Protein AF-A0A6N2MZB8-F1 (afdb_monomer_lite)

Organism: Salix viminalis (NCBI:txid40686)

Foldseek 3Di:
DVVVVVVVVVLVCLLPDPPPDDCPDPCNDNVNSVVRSVLSVCLVVQLVVQLVVLCVLCVPPPDDPVVSVCSNPVVNVVSVVVSVVVVCVVVPPDPPPDPPDPPPPDCPDPVNCPVVPPPDPDD

pLDDT: mean 70.21, std 12.83, range [46.47, 92.56]

Structure (mmCIF, N/CA/C/O backbone):
data_AF-A0A6N2MZB8-F1
#
_entry.id   AF-A0A6N2MZB8-F1
#
loop_
_atom_site.group_PDB
_atom_site.id
_atom_site.type_symbol
_atom_site.label_atom_id
_atom_site.label_alt_id
_atom_site.label_comp_id
_atom_site.label_asym_id
_atom_site.label_entity_id
_atom_site.label_seq_id
_atom_site.pdbx_PDB_ins_code
_atom_site.Cartn_x
_atom_site.Cartn_y
_atom_site.Cartn_z
_atom_site.occupancy
_atom_site.B_iso_or_equiv
_atom_site.auth_seq_id
_atom_site.auth_comp_id
_atom_site.auth_asym_id
_atom_site.auth_atom_id
_atom_site.pdbx_PDB_model_num
ATOM 1 N N . MET A 1 1 ? 0.604 16.381 -2.787 1.00 74.38 1 MET A N 1
ATOM 2 C CA . MET A 1 1 ? 0.627 16.166 -1.320 1.00 74.38 1 MET A CA 1
ATOM 3 C C . MET A 1 1 ? -0.553 15.318 -0.839 1.00 74.38 1 MET A C 1
ATOM 5 O O . MET A 1 1 ? -0.304 14.306 -0.198 1.00 74.38 1 MET A O 1
ATOM 9 N N . LEU A 1 2 ? -1.803 15.651 -1.202 1.00 92.56 2 LEU A N 1
ATOM 10 C CA . LEU A 1 2 ? -3.020 14.940 -0.756 1.00 92.56 2 LEU A CA 1
ATOM 11 C C . LEU A 1 2 ? -2.994 13.413 -0.937 1.00 92.56 2 LEU A C 1
ATOM 13 O O . LEU A 1 2 ? -3.385 12.691 -0.031 1.00 92.56 2 LEU A O 1
ATOM 17 N N . PHE A 1 3 ? -2.486 12.909 -2.065 1.00 88.69 3 PHE A N 1
ATOM 18 C CA . PHE A 1 3 ? -2.402 11.463 -2.309 1.00 88.69 3 PHE A CA 1
ATOM 19 C C . PHE A 1 3 ? -1.593 10.722 -1.233 1.00 88.69 3 PHE A C 1
ATOM 21 O O . PHE A 1 3 ? -2.039 9.717 -0.690 1.00 88.69 3 PHE A O 1
ATOM 28 N N . MET A 1 4 ? -0.421 11.254 -0.877 1.00 88.12 4 MET A N 1
ATOM 29 C CA . MET A 1 4 ? 0.432 10.65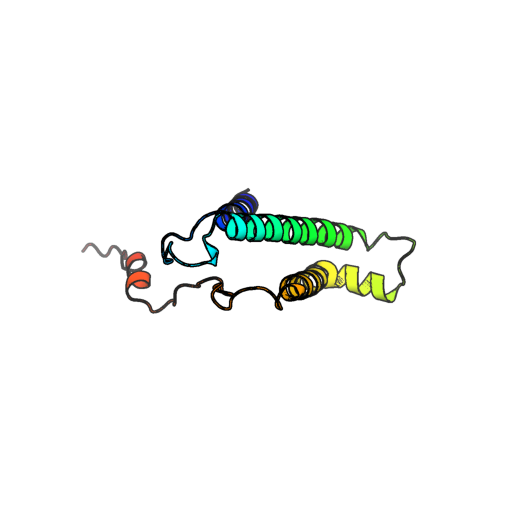7 0.151 1.00 88.12 4 MET A CA 1
ATOM 30 C C . MET A 1 4 ? -0.204 10.778 1.539 1.00 88.12 4 MET A C 1
ATOM 32 O O . MET A 1 4 ? -0.127 9.842 2.325 1.00 88.12 4 MET A O 1
ATOM 36 N N . GLN A 1 5 ? -0.901 11.883 1.817 1.00 90.06 5 GLN A N 1
ATOM 37 C CA . GLN A 1 5 ? -1.660 12.041 3.059 1.00 90.06 5 GLN A CA 1
ATOM 38 C C . GLN A 1 5 ? -2.787 11.008 3.180 1.00 90.06 5 GLN A C 1
ATOM 40 O O . GLN A 1 5 ? -2.945 10.422 4.245 1.00 90.06 5 GLN A O 1
ATOM 45 N N . GLN A 1 6 ? -3.532 10.735 2.105 1.00 89.31 6 GLN A N 1
ATOM 46 C CA . GLN A 1 6 ? -4.574 9.702 2.110 1.00 89.31 6 GLN A CA 1
ATOM 47 C C . GLN A 1 6 ? -3.988 8.291 2.228 1.00 89.31 6 GLN A C 1
ATOM 49 O O . GLN A 1 6 ? -4.556 7.460 2.929 1.00 89.31 6 GLN A O 1
ATOM 54 N N . ALA A 1 7 ? -2.825 8.030 1.623 1.00 86.56 7 ALA A N 1
ATOM 55 C CA . ALA A 1 7 ? -2.121 6.758 1.791 1.00 86.56 7 ALA A CA 1
ATOM 56 C C . ALA A 1 7 ? -1.670 6.535 3.247 1.00 86.56 7 ALA A C 1
ATOM 58 O O . ALA A 1 7 ? -1.853 5.449 3.790 1.00 86.56 7 ALA A O 1
ATOM 59 N N . ILE A 1 8 ? -1.138 7.575 3.901 1.00 86.94 8 ILE A N 1
ATOM 60 C CA . ILE A 1 8 ? -0.770 7.528 5.325 1.00 86.94 8 ILE A CA 1
ATOM 61 C C . ILE A 1 8 ? -2.019 7.358 6.192 1.00 86.94 8 ILE A C 1
ATOM 63 O O . ILE A 1 8 ? -2.017 6.547 7.112 1.00 86.94 8 ILE A O 1
ATOM 67 N N . LYS A 1 9 ? -3.099 8.084 5.888 1.00 86.88 9 LYS A N 1
ATOM 68 C CA . LYS A 1 9 ? -4.364 7.974 6.617 1.00 86.88 9 LYS A CA 1
ATOM 69 C C . LYS A 1 9 ? -4.942 6.559 6.531 1.00 86.88 9 LYS A C 1
ATOM 71 O O . LYS A 1 9 ? -5.273 5.999 7.566 1.00 86.88 9 LYS A O 1
ATOM 76 N N . GLY A 1 10 ? -4.959 5.956 5.341 1.00 85.81 10 GLY A N 1
ATOM 77 C CA . GLY A 1 10 ? -5.404 4.573 5.153 1.00 85.81 10 GLY A CA 1
ATOM 78 C C . GLY A 1 10 ? -4.562 3.561 5.934 1.00 85.81 10 GLY A C 1
ATOM 79 O O . GLY A 1 10 ? -5.104 2.631 6.515 1.00 85.81 10 GLY A O 1
ATOM 80 N N . LEU A 1 11 ? -3.247 3.777 6.021 1.00 86.00 11 LEU A N 1
ATOM 81 C CA . LEU A 1 11 ? -2.354 2.932 6.816 1.00 86.00 11 LEU A CA 1
ATOM 82 C C . LEU A 1 11 ? -2.597 3.066 8.327 1.00 86.00 11 LEU A C 1
ATOM 84 O O . LEU A 1 11 ? -2.546 2.075 9.046 1.00 86.00 11 LEU A O 1
ATOM 88 N N . VAL A 1 12 ? -2.862 4.282 8.813 1.00 84.88 12 VAL A N 1
ATOM 89 C CA . VAL A 1 12 ? -3.210 4.541 10.222 1.00 84.88 12 VAL A CA 1
ATOM 90 C C . VAL A 1 12 ? -4.583 3.967 10.567 1.00 84.88 12 VAL A C 1
ATOM 92 O O . VAL A 1 12 ? -4.772 3.464 11.674 1.00 84.88 12 VAL A O 1
ATOM 95 N N . ASP A 1 13 ? -5.533 4.023 9.637 1.00 83.38 13 ASP A N 1
ATOM 96 C CA . ASP A 1 13 ? -6.884 3.512 9.846 1.00 83.38 13 ASP A CA 1
ATOM 97 C C . ASP A 1 13 ? -6.910 1.980 10.024 1.00 83.38 13 ASP A C 1
ATOM 99 O O . ASP A 1 13 ? -7.770 1.493 10.750 1.00 83.38 13 ASP A O 1
ATOM 103 N N . GLU A 1 14 ? -5.916 1.235 9.523 1.00 81.12 14 GLU A N 1
ATOM 104 C CA . GLU A 1 14 ? -5.776 -0.216 9.763 1.00 81.12 14 GLU A CA 1
ATOM 105 C C . GLU A 1 14 ? -5.485 -0.570 11.238 1.00 81.12 14 GLU A C 1
ATOM 107 O O . GLU A 1 14 ? -5.804 -1.659 11.714 1.00 81.12 14 GLU A O 1
ATOM 112 N N . PHE A 1 15 ? -4.905 0.358 12.007 1.00 80.38 15 PHE A N 1
ATOM 113 C CA . PHE A 1 15 ? -4.697 0.185 13.452 1.00 80.38 15 PHE A CA 1
ATOM 114 C C . PHE A 1 15 ? -5.948 0.522 14.275 1.00 80.38 15 PHE A C 1
ATOM 116 O O . PHE A 1 15 ? -5.989 0.289 15.490 1.00 80.38 15 PHE A O 1
ATOM 123 N N . ARG A 1 16 ? -6.962 1.124 13.646 1.00 76.31 16 ARG A N 1
ATOM 124 C CA . ARG A 1 16 ? -8.155 1.648 14.309 1.00 76.31 16 ARG A CA 1
ATOM 125 C C . ARG A 1 16 ? -9.329 0.706 14.091 1.00 76.31 16 ARG A C 1
ATOM 127 O O . ARG A 1 16 ? -9.407 -0.023 13.114 1.00 76.31 16 ARG A O 1
ATOM 134 N N . ILE A 1 17 ? -10.265 0.728 15.036 1.00 67.56 17 ILE A N 1
ATOM 135 C CA . ILE A 1 17 ? -11.521 -0.005 14.884 1.00 67.56 17 ILE A CA 1
ATOM 136 C C . ILE A 1 17 ? -12.408 0.816 13.938 1.00 67.56 17 ILE A C 1
ATOM 138 O O . ILE A 1 17 ? -12.646 1.998 14.225 1.00 67.56 17 ILE A O 1
ATOM 142 N N . PRO A 1 18 ? -12.900 0.243 12.829 1.00 69.25 18 PRO A N 1
ATOM 143 C CA . PRO A 1 18 ? -13.848 0.923 11.967 1.00 69.25 18 PRO A CA 1
ATOM 144 C C . PRO A 1 18 ? -15.118 1.261 12.755 1.00 69.25 18 PRO A C 1
ATOM 146 O O . PRO A 1 18 ? -15.724 0.420 13.414 1.00 69.25 18 PRO A O 1
ATOM 149 N N . GLN A 1 19 ? -15.538 2.525 12.674 1.00 60.97 19 GLN A N 1
ATOM 150 C CA . GLN A 1 19 ? -16.624 3.103 13.482 1.00 60.97 19 GLN A CA 1
ATOM 151 C C . GLN A 1 19 ? -17.997 2.438 13.269 1.00 60.97 19 GLN A C 1
ATOM 153 O O . GLN A 1 19 ? -18.929 2.713 14.019 1.00 60.97 19 GLN A O 1
ATOM 158 N N . ARG A 1 20 ? -18.134 1.591 12.241 1.00 58.44 20 ARG A N 1
ATOM 159 C CA . ARG A 1 20 ? -19.375 0.898 11.864 1.00 58.44 20 ARG A CA 1
ATOM 160 C C . ARG A 1 20 ? -19.364 -0.604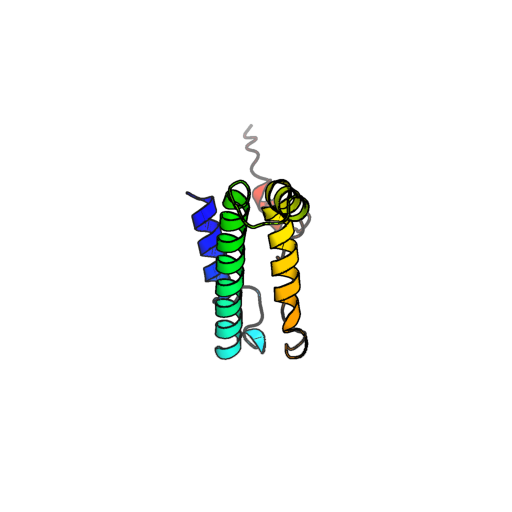 12.168 1.00 58.44 20 ARG A C 1
ATOM 162 O O . ARG A 1 20 ? -20.345 -1.268 11.848 1.00 58.44 20 ARG A O 1
ATOM 169 N N . GLU A 1 21 ? -18.302 -1.144 12.764 1.00 63.72 21 GLU A N 1
ATOM 170 C CA . GLU A 1 21 ? -18.187 -2.584 13.037 1.00 63.72 21 GLU A CA 1
ATOM 171 C C . GLU A 1 21 ? -18.338 -2.900 14.527 1.00 63.72 21 GLU A C 1
ATOM 173 O O . GLU A 1 21 ? -18.135 -2.053 15.397 1.00 63.72 21 GLU A O 1
ATOM 178 N N . ASN A 1 22 ? -18.772 -4.126 14.829 1.00 65.62 22 ASN A N 1
ATOM 179 C CA . ASN A 1 22 ? -19.099 -4.532 16.191 1.00 65.62 22 ASN A CA 1
ATOM 180 C C . ASN A 1 22 ? -17.807 -4.703 17.016 1.00 65.62 22 ASN A C 1
ATOM 182 O O . ASN A 1 22 ? -17.074 -5.664 16.779 1.00 65.62 22 ASN A O 1
ATOM 186 N N . PRO A 1 23 ? -17.541 -3.861 18.034 1.00 64.50 23 PRO A N 1
ATOM 187 C CA . PRO A 1 23 ? -16.282 -3.870 18.784 1.00 64.50 23 PRO A CA 1
ATOM 188 C C . PRO A 1 23 ? -16.035 -5.158 19.588 1.00 64.50 23 PRO A C 1
ATOM 190 O O . PRO A 1 23 ? -14.956 -5.329 20.149 1.00 64.50 23 PRO A O 1
ATOM 193 N N . LYS A 1 24 ? -17.017 -6.069 19.659 1.00 64.69 24 LYS A N 1
ATOM 194 C CA . LYS A 1 24 ? -16.902 -7.379 20.319 1.00 64.69 24 LYS A CA 1
ATOM 195 C C . LYS A 1 24 ? -16.324 -8.484 19.423 1.00 64.69 24 LYS A C 1
ATOM 197 O O . LYS A 1 24 ? -16.187 -9.613 19.888 1.00 64.69 24 LYS A O 1
ATOM 202 N N . LEU A 1 25 ? -16.026 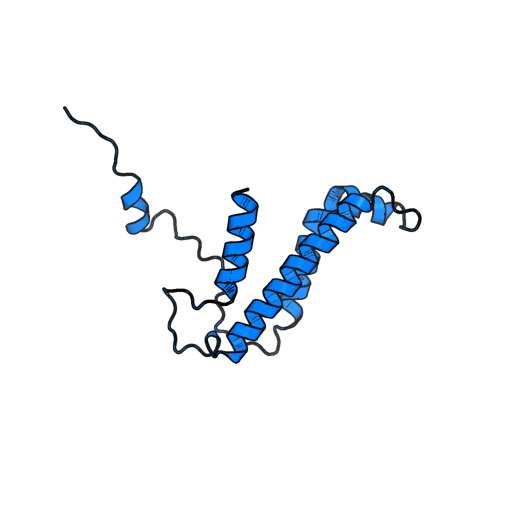-8.204 18.154 1.00 67.19 25 LEU A N 1
ATOM 203 C CA . LEU A 1 25 ? -15.443 -9.193 17.246 1.00 67.19 25 LEU A CA 1
ATOM 204 C C . LEU A 1 25 ? -13.978 -9.490 17.619 1.00 67.19 25 LEU A C 1
ATOM 206 O O . LEU A 1 25 ? -13.233 -8.616 18.060 1.00 67.19 25 LEU A O 1
ATOM 210 N N . ILE A 1 26 ? -13.568 -10.750 17.442 1.00 66.69 26 ILE A N 1
ATOM 211 C CA . ILE A 1 26 ? -12.237 -11.276 17.819 1.00 66.69 26 ILE A CA 1
ATOM 212 C C . ILE A 1 26 ? -11.102 -10.520 17.104 1.00 66.69 26 ILE A C 1
ATOM 214 O O . ILE A 1 26 ? -10.009 -10.361 17.644 1.00 66.69 26 ILE A O 1
ATOM 218 N N . GLU A 1 27 ? -11.383 -9.998 15.914 1.00 64.50 27 GLU A N 1
ATOM 219 C CA . GLU A 1 27 ? -10.475 -9.172 15.114 1.00 64.50 27 GLU A CA 1
ATOM 220 C C . GLU A 1 27 ? -10.131 -7.817 15.755 1.00 64.50 27 GLU A C 1
ATOM 222 O O . GLU A 1 27 ? -9.062 -7.270 15.493 1.00 64.50 27 GLU A O 1
ATOM 227 N N . PHE A 1 28 ? -10.972 -7.307 16.663 1.00 69.12 28 PHE A N 1
ATOM 228 C CA . PHE A 1 28 ? -10.718 -6.058 17.390 1.00 69.12 28 PHE A CA 1
ATOM 229 C C . PHE A 1 28 ? -10.042 -6.259 18.746 1.00 69.12 28 PHE A C 1
ATOM 231 O O . PHE A 1 28 ? -9.789 -5.288 19.472 1.00 69.12 28 PHE A O 1
ATOM 238 N N . ILE A 1 29 ? -9.664 -7.490 19.096 1.00 77.44 29 ILE A N 1
ATOM 239 C CA . ILE A 1 29 ? -8.776 -7.721 20.237 1.00 77.44 29 ILE A CA 1
ATOM 240 C C . ILE A 1 29 ? -7.451 -6.976 19.965 1.00 77.44 29 ILE A C 1
ATOM 242 O O . ILE A 1 29 ? -6.965 -6.982 18.831 1.00 77.44 29 ILE A O 1
ATOM 246 N N . PRO A 1 30 ? -6.855 -6.293 20.964 1.00 75.31 30 PRO A N 1
ATOM 247 C CA . PRO A 1 30 ? -5.645 -5.487 20.769 1.00 75.31 30 PRO A CA 1
ATOM 248 C C . PRO A 1 30 ? -4.496 -6.209 20.046 1.00 75.31 30 PRO A C 1
ATOM 250 O O . PRO A 1 30 ? -3.818 -5.598 19.225 1.00 75.31 30 PRO A O 1
ATOM 253 N N . SER A 1 31 ? -4.301 -7.506 20.308 1.00 76.62 31 SER A N 1
ATOM 254 C CA . SER A 1 31 ? -3.263 -8.326 19.671 1.00 76.62 31 SER A CA 1
ATOM 255 C C . SER A 1 31 ? -3.483 -8.503 18.166 1.00 76.62 31 SER A C 1
ATOM 257 O O . SER A 1 31 ? -2.543 -8.346 17.390 1.00 76.62 31 SER A O 1
ATOM 259 N N . TRP A 1 32 ? -4.721 -8.772 17.745 1.00 74.44 32 TRP A N 1
ATOM 260 C CA . TRP A 1 32 ? -5.078 -8.935 16.333 1.00 74.44 32 TRP A CA 1
ATOM 261 C C . TRP A 1 32 ? -5.022 -7.614 15.567 1.00 74.44 32 TRP A C 1
ATOM 263 O O . TRP A 1 32 ? -4.493 -7.579 14.459 1.00 74.44 32 TRP A O 1
ATOM 273 N N . ARG A 1 33 ? -5.448 -6.506 16.186 1.00 77.00 33 ARG A N 1
ATOM 274 C CA . ARG A 1 33 ? -5.301 -5.158 15.607 1.00 77.00 33 ARG A CA 1
ATOM 275 C C . ARG A 1 33 ? -3.847 -4.781 15.372 1.00 77.00 33 ARG A C 1
ATOM 277 O O . ARG A 1 33 ? -3.499 -4.282 14.307 1.00 77.00 33 ARG A O 1
ATOM 284 N N . PHE A 1 34 ? -2.993 -5.035 16.362 1.00 80.25 34 PHE A N 1
ATOM 285 C CA . PHE A 1 34 ? -1.567 -4.770 16.233 1.00 80.25 34 PHE A CA 1
ATOM 286 C C . PHE A 1 34 ? -0.941 -5.631 15.131 1.00 80.25 34 PHE A C 1
ATOM 288 O O . PHE A 1 34 ? -0.196 -5.112 14.304 1.00 80.25 34 PHE A O 1
ATOM 295 N N . ALA A 1 35 ? -1.290 -6.918 15.067 1.00 81.25 35 ALA A N 1
ATOM 296 C CA . ALA A 1 35 ? -0.815 -7.814 14.018 1.00 81.25 35 ALA A CA 1
ATOM 297 C C . ALA A 1 35 ? -1.248 -7.355 12.614 1.00 81.25 35 ALA A C 1
ATOM 299 O O . ALA A 1 35 ? -0.399 -7.274 11.728 1.00 81.25 35 ALA A O 1
ATOM 300 N N . ASN A 1 36 ? -2.521 -6.993 12.416 1.00 79.81 36 ASN A N 1
ATOM 301 C CA . ASN A 1 36 ? -3.025 -6.492 11.131 1.00 79.81 36 ASN A CA 1
ATOM 302 C C . ASN A 1 36 ? -2.351 -5.181 10.716 1.00 79.81 36 ASN A C 1
ATOM 304 O O . ASN A 1 36 ? -1.860 -5.075 9.594 1.00 79.81 36 ASN A O 1
ATOM 308 N N . GLY A 1 37 ? -2.243 -4.210 11.625 1.00 83.75 37 GLY A N 1
ATOM 309 C CA . GLY A 1 37 ? -1.576 -2.945 11.324 1.00 83.75 37 GLY A CA 1
ATOM 310 C C . GLY A 1 37 ? -0.086 -3.125 10.996 1.00 83.75 37 GLY A C 1
ATOM 311 O O . GLY A 1 37 ? 0.419 -2.549 10.030 1.00 83.75 37 GLY A O 1
ATOM 312 N N . MET A 1 38 ? 0.625 -3.985 11.735 1.00 86.12 38 MET A N 1
ATOM 313 C CA . MET A 1 38 ? 2.021 -4.330 11.432 1.00 86.12 38 MET A CA 1
ATOM 314 C C . MET A 1 38 ? 2.154 -5.056 10.089 1.00 86.12 38 MET A C 1
ATOM 316 O O . MET A 1 38 ? 3.091 -4.792 9.334 1.00 86.12 38 MET A O 1
ATOM 320 N N . PHE A 1 39 ? 1.207 -5.931 9.753 1.00 82.12 39 PHE A N 1
ATOM 321 C CA . PHE A 1 39 ? 1.165 -6.606 8.461 1.00 82.12 39 PHE A CA 1
ATOM 322 C C . PHE A 1 39 ? 0.954 -5.611 7.314 1.00 82.12 39 PHE A C 1
ATOM 324 O O . PHE A 1 39 ? 1.699 -5.637 6.334 1.00 82.12 39 PHE A O 1
ATOM 331 N N . ALA A 1 40 ? 0.024 -4.667 7.463 1.00 84.81 40 ALA A N 1
ATOM 332 C CA . ALA A 1 40 ? -0.208 -3.609 6.486 1.00 84.81 40 ALA A CA 1
ATOM 333 C C . ALA A 1 40 ? 1.010 -2.691 6.303 1.00 84.81 40 ALA A C 1
ATOM 335 O O . ALA A 1 40 ? 1.318 -2.313 5.170 1.00 84.81 40 ALA A O 1
ATOM 336 N N . LEU A 1 41 ? 1.757 -2.388 7.373 1.00 87.81 41 LEU A N 1
ATOM 337 C CA . LEU A 1 41 ? 3.035 -1.674 7.272 1.00 87.81 41 LEU A CA 1
ATOM 338 C C . LEU A 1 41 ? 4.035 -2.435 6.400 1.00 87.81 41 LEU A C 1
ATOM 340 O O . LEU A 1 41 ? 4.592 -1.859 5.463 1.00 87.81 41 LEU A O 1
ATOM 344 N N . VAL A 1 42 ? 4.242 -3.725 6.675 1.00 88.44 42 VAL A N 1
ATOM 345 C CA . VAL A 1 42 ? 5.179 -4.564 5.913 1.00 88.44 42 VAL A CA 1
ATOM 346 C C . VAL A 1 42 ? 4.776 -4.639 4.441 1.00 88.44 42 VAL A C 1
ATOM 348 O O . VAL A 1 42 ? 5.623 -4.429 3.573 1.00 88.44 42 VAL A O 1
ATOM 351 N N . LEU A 1 43 ? 3.495 -4.872 4.147 1.00 84.81 43 LEU A N 1
ATOM 352 C CA . LEU A 1 43 ? 2.988 -4.931 2.774 1.00 84.81 43 LEU A CA 1
ATOM 353 C C . LEU A 1 43 ? 3.140 -3.586 2.047 1.00 84.81 43 LEU A C 1
ATOM 355 O O . LEU A 1 43 ? 3.589 -3.554 0.903 1.00 84.81 43 LEU A O 1
ATOM 359 N N . SER A 1 44 ? 2.809 -2.471 2.704 1.00 86.81 44 SER A N 1
ATOM 360 C CA . SER A 1 44 ? 2.865 -1.128 2.115 1.00 86.81 44 SER A CA 1
ATOM 361 C C . SER A 1 44 ? 4.299 -0.698 1.797 1.00 86.81 44 SER A C 1
ATOM 363 O O . SER A 1 44 ? 4.610 -0.335 0.658 1.00 86.81 44 SER A O 1
ATOM 365 N N . PHE A 1 45 ? 5.215 -0.809 2.766 1.00 87.75 45 PHE A N 1
ATOM 366 C CA . PHE A 1 45 ? 6.630 -0.499 2.545 1.00 87.75 45 PHE A CA 1
ATOM 367 C C . PHE A 1 45 ? 7.285 -1.486 1.579 1.00 87.75 45 PHE A C 1
ATOM 369 O O . PHE A 1 45 ? 8.095 -1.079 0.746 1.00 87.75 45 PHE A O 1
ATOM 376 N N . GLY A 1 46 ? 6.906 -2.761 1.648 1.00 86.81 46 GLY A N 1
ATOM 377 C CA . GLY A 1 46 ? 7.339 -3.800 0.728 1.00 86.81 46 GLY A CA 1
ATOM 378 C C . GLY A 1 46 ? 6.977 -3.480 -0.721 1.00 86.81 46 GLY A C 1
ATOM 379 O O . GLY A 1 46 ? 7.863 -3.426 -1.580 1.00 86.81 46 GLY A O 1
ATOM 380 N N . LEU A 1 47 ? 5.705 -3.182 -0.997 1.00 85.44 47 LEU A N 1
ATOM 381 C CA . LEU A 1 47 ? 5.216 -2.770 -2.316 1.00 85.44 47 LEU A CA 1
ATOM 382 C C . LEU A 1 47 ? 5.910 -1.489 -2.793 1.00 85.44 47 LEU A C 1
ATOM 384 O O . LEU A 1 47 ? 6.364 -1.418 -3.935 1.00 85.44 47 LEU A O 1
ATOM 388 N N . LEU A 1 48 ? 6.040 -0.486 -1.922 1.00 86.38 48 LEU A N 1
ATOM 389 C CA . LEU A 1 48 ? 6.673 0.786 -2.264 1.00 86.38 48 LEU A CA 1
ATOM 390 C C . LEU A 1 48 ? 8.146 0.594 -2.645 1.00 86.38 48 LEU A C 1
ATOM 392 O O . LEU A 1 48 ? 8.583 1.053 -3.702 1.00 86.38 48 LEU A O 1
ATOM 396 N N . LEU A 1 49 ? 8.917 -0.108 -1.811 1.00 83.81 49 LEU A N 1
ATOM 397 C CA . LEU A 1 49 ? 10.342 -0.329 -2.037 1.00 83.81 49 LEU A CA 1
ATOM 398 C C . LEU A 1 49 ? 10.570 -1.171 -3.294 1.00 83.81 49 LEU A C 1
ATOM 400 O O . LEU A 1 49 ? 11.410 -0.824 -4.126 1.00 83.81 49 LEU A O 1
ATOM 404 N N . THR A 1 50 ? 9.805 -2.249 -3.464 1.00 80.12 50 THR A N 1
ATOM 405 C CA . THR A 1 50 ? 9.916 -3.130 -4.633 1.00 80.12 50 THR A CA 1
ATOM 406 C C . THR A 1 50 ? 9.450 -2.446 -5.920 1.00 80.12 50 THR A C 1
ATOM 408 O O . THR A 1 50 ? 10.126 -2.568 -6.938 1.00 80.12 50 THR A O 1
ATOM 411 N N . GLY A 1 51 ? 8.401 -1.619 -5.884 1.00 78.06 51 GLY A N 1
ATOM 412 C CA . GLY A 1 51 ? 7.964 -0.797 -7.018 1.00 78.06 51 GLY A CA 1
ATOM 413 C C . GLY A 1 51 ? 8.993 0.266 -7.426 1.00 78.06 51 GLY A C 1
ATOM 414 O O . GLY A 1 51 ? 9.271 0.454 -8.614 1.00 78.06 51 GLY A O 1
ATOM 415 N N . LEU A 1 52 ? 9.641 0.920 -6.456 1.00 80.00 52 LEU A N 1
ATOM 416 C CA . LEU A 1 52 ? 10.739 1.861 -6.715 1.00 80.00 52 LEU A CA 1
ATOM 417 C C . LEU A 1 52 ? 11.982 1.153 -7.273 1.00 80.00 52 LEU A C 1
ATOM 419 O O . LEU A 1 52 ? 12.627 1.666 -8.193 1.00 80.00 52 LEU A O 1
ATOM 423 N N . ARG A 1 53 ? 12.310 -0.038 -6.756 1.00 72.06 53 ARG A N 1
ATOM 424 C CA . ARG A 1 53 ? 13.372 -0.899 -7.302 1.00 72.06 53 ARG A CA 1
ATOM 425 C C . ARG A 1 53 ? 13.050 -1.332 -8.728 1.00 72.06 53 ARG A C 1
ATOM 427 O O . ARG A 1 53 ? 13.942 -1.297 -9.569 1.00 72.06 53 ARG A O 1
ATOM 434 N N . SER A 1 54 ? 11.786 -1.622 -9.020 1.00 70.25 54 SER A N 1
ATOM 435 C CA . SER A 1 54 ? 11.314 -1.962 -10.359 1.00 70.25 54 SER A CA 1
ATOM 436 C C . SER A 1 54 ? 11.569 -0.848 -11.373 1.00 70.25 54 SER A C 1
ATOM 438 O O . SER A 1 54 ? 12.058 -1.113 -12.466 1.00 70.25 54 SER A O 1
ATOM 440 N N . ARG A 1 55 ? 11.351 0.422 -11.000 1.00 67.62 55 ARG A N 1
ATOM 441 C CA . ARG A 1 55 ? 11.693 1.569 -11.866 1.00 67.62 55 ARG A CA 1
ATOM 442 C C . ARG A 1 55 ? 13.195 1.684 -12.143 1.00 67.62 55 ARG A C 1
ATOM 444 O O . ARG A 1 55 ? 13.585 2.101 -13.229 1.00 67.62 55 ARG A O 1
ATOM 451 N N . LYS A 1 56 ? 14.042 1.296 -11.184 1.00 66.00 56 LYS A N 1
ATOM 452 C CA . LYS A 1 56 ? 15.508 1.252 -11.344 1.00 66.00 56 LYS A CA 1
ATOM 453 C C . LYS A 1 56 ? 16.009 -0.027 -12.028 1.00 66.00 56 LYS A C 1
ATOM 455 O O . LYS A 1 56 ? 17.179 -0.091 -12.387 1.00 66.00 56 LYS A O 1
ATOM 460 N N . ALA A 1 57 ? 15.149 -1.019 -12.271 1.00 62.34 57 ALA A N 1
ATOM 461 C CA . ALA A 1 57 ? 15.540 -2.284 -12.895 1.00 62.34 57 ALA A CA 1
ATOM 462 C C . ALA A 1 57 ? 16.012 -2.120 -14.351 1.00 62.34 57 ALA A C 1
ATOM 464 O O . ALA A 1 57 ? 16.757 -2.959 -14.857 1.00 62.34 57 ALA A O 1
ATOM 465 N N . ARG A 1 58 ? 15.657 -1.010 -15.019 1.00 57.94 58 ARG A N 1
ATOM 466 C CA . ARG A 1 58 ? 16.098 -0.717 -16.392 1.00 57.94 58 ARG A CA 1
ATOM 467 C C . ARG A 1 58 ? 17.628 -0.595 -16.514 1.00 57.94 58 ARG A C 1
ATOM 469 O O . ARG A 1 58 ? 18.153 -0.968 -17.562 1.00 57.94 58 ARG A O 1
ATOM 476 N N . SER A 1 59 ? 18.332 -0.164 -15.459 1.00 57.44 59 SER A N 1
ATOM 477 C CA . SER A 1 59 ? 19.803 -0.055 -15.403 1.00 57.44 59 SER A CA 1
ATOM 478 C C . SER A 1 59 ? 20.495 -1.224 -14.685 1.00 57.44 59 SER A C 1
ATOM 480 O O . SER A 1 59 ? 21.697 -1.163 -14.413 1.00 57.44 59 SER A O 1
ATOM 482 N N . TRP A 1 60 ? 19.767 -2.296 -14.353 1.00 61.12 60 TRP A N 1
ATOM 483 C CA . TRP A 1 60 ? 20.335 -3.404 -13.591 1.00 61.12 60 TRP A CA 1
ATOM 484 C C . TRP A 1 60 ? 21.237 -4.275 -14.479 1.00 61.12 60 TRP A C 1
ATOM 486 O O . TRP A 1 60 ? 20.771 -4.926 -15.411 1.00 61.12 60 TRP A O 1
ATOM 496 N N . ARG A 1 61 ? 22.542 -4.277 -14.178 1.00 57.81 61 ARG A N 1
ATOM 497 C CA . ARG A 1 61 ? 23.603 -4.920 -14.982 1.00 57.81 61 ARG A CA 1
ATOM 498 C C . ARG A 1 61 ? 23.636 -6.458 -14.895 1.00 57.81 61 ARG A C 1
ATOM 500 O O . ARG A 1 61 ? 24.354 -7.074 -15.668 1.00 57.81 61 ARG A O 1
ATOM 507 N N . TYR A 1 62 ? 22.877 -7.056 -13.971 1.00 59.56 62 TYR A N 1
ATOM 508 C CA . TYR A 1 62 ? 22.939 -8.489 -13.631 1.00 59.56 62 TYR A CA 1
ATOM 509 C C . TYR A 1 62 ? 21.614 -9.258 -13.832 1.00 59.56 62 TYR A C 1
ATOM 511 O O . TYR A 1 62 ? 21.545 -10.441 -13.515 1.00 59.56 62 TYR A O 1
ATOM 519 N N . GLY A 1 63 ? 20.546 -8.619 -14.328 1.00 60.19 63 GLY A N 1
ATOM 520 C CA . GLY A 1 63 ? 19.246 -9.275 -14.545 1.00 60.19 63 GLY A CA 1
ATOM 521 C C . GLY A 1 63 ? 19.112 -9.876 -15.948 1.00 60.19 63 GLY A C 1
ATOM 522 O O . GLY A 1 63 ? 19.532 -9.249 -16.920 1.00 60.19 63 GLY A O 1
ATOM 523 N N . SER A 1 64 ? 18.497 -11.062 -16.076 1.00 63.41 64 SER A N 1
ATOM 524 C CA . SER A 1 64 ? 18.240 -11.680 -17.389 1.00 63.41 64 SER A CA 1
ATOM 525 C C . SER A 1 64 ? 17.399 -10.752 -18.281 1.00 63.41 64 SER A C 1
ATOM 527 O O . SER A 1 64 ? 16.494 -10.063 -17.803 1.00 63.41 64 SER A O 1
ATOM 529 N N . GLY A 1 65 ? 17.703 -10.699 -19.583 1.00 64.62 65 GLY A N 1
ATOM 530 C CA . GLY A 1 65 ? 17.129 -9.708 -20.507 1.00 64.62 65 GLY A CA 1
ATOM 531 C C . GLY A 1 65 ? 15.596 -9.707 -20.572 1.00 64.62 65 GLY A C 1
ATOM 532 O O . GLY A 1 65 ? 14.994 -8.638 -20.658 1.00 64.62 65 GLY A O 1
ATOM 533 N N . TRP A 1 66 ? 14.969 -10.881 -20.451 1.00 66.06 66 TRP A N 1
ATOM 534 C CA . TRP A 1 66 ? 13.511 -11.038 -20.450 1.00 66.06 66 TRP A CA 1
ATOM 535 C C . TRP A 1 66 ? 12.868 -10.575 -19.138 1.00 66.06 66 TRP A C 1
ATOM 537 O O . TRP A 1 66 ? 11.934 -9.773 -19.155 1.00 66.06 66 TRP A O 1
ATOM 547 N N . LEU A 1 67 ? 13.422 -10.994 -17.993 1.00 63.38 67 LEU A N 1
ATOM 548 C CA . LEU A 1 67 ? 12.940 -10.576 -16.675 1.00 63.38 67 LEU A CA 1
ATOM 549 C C . LEU A 1 67 ? 13.105 -9.060 -16.489 1.00 63.38 67 LEU A C 1
ATOM 551 O O . LEU A 1 67 ? 12.246 -8.396 -15.914 1.00 63.38 67 LEU A O 1
ATOM 555 N N . ARG A 1 68 ? 14.177 -8.489 -17.046 1.00 66.62 68 ARG A N 1
ATOM 556 C CA . ARG A 1 68 ? 14.419 -7.045 -17.067 1.00 66.62 68 ARG A CA 1
ATOM 557 C C . ARG A 1 68 ? 13.355 -6.292 -17.865 1.00 66.62 68 ARG A C 1
ATOM 559 O O . ARG A 1 68 ? 12.912 -5.252 -17.392 1.00 66.62 68 ARG A O 1
ATOM 566 N N . SER A 1 69 ? 12.943 -6.793 -19.034 1.00 66.06 69 SER A N 1
ATOM 567 C CA . SER A 1 69 ? 11.893 -6.141 -19.832 1.00 66.06 69 SER A CA 1
ATOM 568 C C . SER A 1 69 ? 10.535 -6.230 -19.135 1.00 66.06 69 SER A C 1
ATOM 570 O O . SER A 1 69 ? 9.871 -5.216 -18.964 1.00 66.06 69 SER A O 1
ATOM 572 N N . LEU A 1 70 ? 10.177 -7.400 -18.592 1.00 68.62 70 LEU A N 1
ATOM 573 C CA . LEU A 1 70 ? 8.931 -7.568 -17.836 1.00 68.62 70 LEU A CA 1
ATOM 574 C C . LEU A 1 70 ? 8.852 -6.658 -16.602 1.00 68.62 70 LEU A C 1
ATOM 576 O O . LEU A 1 70 ? 7.826 -6.031 -16.364 1.00 68.62 70 LEU A O 1
ATOM 580 N N . ILE A 1 71 ? 9.931 -6.540 -15.827 1.00 70.88 71 ILE A N 1
ATOM 581 C CA . ILE A 1 71 ? 9.982 -5.673 -14.638 1.00 70.88 71 ILE A CA 1
ATOM 582 C C . ILE A 1 71 ? 10.030 -4.184 -15.026 1.00 70.88 71 ILE A C 1
ATOM 584 O O . ILE A 1 71 ? 9.522 -3.334 -14.290 1.00 70.88 71 ILE A O 1
ATOM 588 N N . ALA A 1 72 ? 10.628 -3.843 -16.168 1.00 67.56 72 ALA A N 1
ATOM 589 C CA . ALA A 1 72 ? 10.681 -2.466 -16.652 1.00 67.56 72 ALA A CA 1
ATOM 590 C C . ALA A 1 72 ? 9.323 -1.977 -17.177 1.00 67.56 72 ALA A C 1
ATOM 592 O O . ALA A 1 72 ? 8.978 -0.820 -16.934 1.00 67.56 72 ALA A O 1
ATOM 593 N N . ASP A 1 73 ? 8.566 -2.846 -17.848 1.00 77.31 73 ASP A N 1
ATOM 594 C CA . ASP A 1 73 ? 7.307 -2.487 -18.510 1.00 77.31 73 ASP A CA 1
ATOM 595 C C . ASP A 1 73 ? 6.083 -2.758 -17.612 1.00 77.31 73 ASP A C 1
ATOM 597 O O . ASP A 1 73 ? 5.121 -1.992 -17.617 1.00 77.31 73 ASP A O 1
ATOM 601 N N . TYR A 1 74 ? 6.152 -3.781 -16.751 1.00 75.88 74 TYR A N 1
ATOM 602 C CA . TYR A 1 74 ? 5.053 -4.237 -15.882 1.00 75.88 74 TYR A CA 1
ATOM 603 C C . TYR A 1 74 ? 5.428 -4.303 -14.400 1.00 75.88 74 TYR A C 1
ATOM 605 O O . TYR A 1 74 ? 4.756 -4.947 -13.599 1.00 75.88 74 TYR A O 1
ATOM 613 N N . GLY A 1 75 ? 6.480 -3.602 -14.000 1.00 77.12 75 GLY A N 1
ATOM 614 C CA . GLY A 1 75 ? 7.002 -3.616 -12.642 1.00 77.12 75 GLY A CA 1
ATOM 615 C C . GLY A 1 75 ? 5.992 -3.367 -11.529 1.00 77.12 75 GLY A C 1
ATOM 616 O O . GLY A 1 75 ? 5.891 -4.130 -10.573 1.00 77.12 75 GLY A O 1
ATOM 617 N N . VAL A 1 76 ? 5.220 -2.289 -11.668 1.00 77.44 76 VAL A N 1
ATOM 618 C CA . VAL A 1 76 ? 4.189 -1.917 -10.691 1.00 77.44 76 VAL A CA 1
ATOM 619 C C . VAL A 1 76 ? 3.077 -2.974 -10.614 1.00 77.44 76 VAL A C 1
ATOM 621 O O . VAL A 1 76 ? 2.853 -3.478 -9.514 1.00 77.44 76 VAL A O 1
ATOM 624 N N . PRO A 1 77 ? 2.410 -3.375 -11.718 1.00 83.56 77 PRO A N 1
ATOM 625 C CA . PRO A 1 77 ? 1.374 -4.407 -11.643 1.00 83.56 77 PRO A CA 1
ATOM 626 C C . PRO A 1 77 ? 1.911 -5.775 -11.195 1.00 83.56 77 PRO A C 1
ATOM 628 O O . PRO A 1 77 ? 1.237 -6.464 -10.435 1.00 83.56 77 PRO A O 1
ATOM 631 N N . LEU A 1 78 ? 3.138 -6.151 -11.569 1.00 83.12 78 LEU A N 1
ATOM 632 C CA . LEU A 1 78 ? 3.771 -7.386 -11.098 1.00 83.12 78 LEU A CA 1
ATOM 633 C C . LEU A 1 78 ? 3.950 -7.380 -9.574 1.00 83.12 78 LEU A C 1
ATOM 635 O O . LEU A 1 78 ? 3.605 -8.356 -8.912 1.00 83.12 78 LEU A O 1
ATOM 639 N N . MET A 1 79 ? 4.436 -6.273 -9.004 1.00 80.81 79 MET A N 1
ATOM 640 C CA . MET A 1 79 ? 4.581 -6.149 -7.551 1.00 80.81 79 MET A CA 1
ATOM 641 C C . MET A 1 79 ? 3.230 -6.167 -6.839 1.00 80.81 79 MET A C 1
ATOM 643 O O . MET A 1 79 ? 3.130 -6.766 -5.773 1.00 80.81 79 MET A O 1
ATOM 647 N N . VAL A 1 80 ? 2.178 -5.598 -7.433 1.00 83.25 80 VAL A N 1
ATOM 648 C CA . VAL A 1 80 ? 0.816 -5.709 -6.886 1.00 83.25 80 VAL A CA 1
ATOM 649 C C . VAL A 1 80 ? 0.388 -7.173 -6.800 1.00 83.25 80 VAL A C 1
ATOM 651 O O . VAL A 1 80 ? -0.075 -7.595 -5.745 1.00 83.25 80 VAL A O 1
ATOM 654 N N . VAL A 1 81 ? 0.591 -7.970 -7.852 1.00 85.38 81 VAL A N 1
ATOM 655 C CA . VAL A 1 81 ? 0.234 -9.401 -7.844 1.00 85.38 81 VAL A CA 1
ATOM 656 C C . VAL A 1 81 ? 1.044 -10.169 -6.801 1.00 85.38 81 VAL A C 1
ATOM 658 O O . VAL A 1 81 ? 0.468 -10.923 -6.023 1.00 85.38 81 VAL A O 1
ATOM 661 N N . VAL A 1 82 ? 2.359 -9.948 -6.740 1.00 83.81 82 VAL A N 1
ATOM 662 C CA . VAL A 1 82 ? 3.248 -10.619 -5.778 1.00 83.81 82 VAL A CA 1
ATOM 663 C C . VAL A 1 82 ? 2.848 -10.295 -4.341 1.00 83.81 82 VAL A C 1
ATOM 665 O O . VAL A 1 82 ? 2.648 -11.205 -3.542 1.00 83.81 82 VAL A O 1
ATOM 668 N N . TRP A 1 83 ? 2.679 -9.016 -4.007 1.00 82.56 83 TRP A N 1
ATOM 669 C CA . TRP A 1 83 ? 2.311 -8.605 -2.651 1.00 82.56 83 TRP A CA 1
ATOM 670 C C . TRP A 1 83 ? 0.878 -8.988 -2.285 1.00 82.56 83 TRP A C 1
ATOM 672 O O . TRP A 1 83 ? 0.608 -9.272 -1.120 1.00 82.56 83 TRP A O 1
ATOM 682 N N . THR A 1 84 ? -0.016 -9.086 -3.270 1.00 83.00 84 THR A N 1
ATOM 683 C CA . THR A 1 84 ? -1.339 -9.683 -3.069 1.00 83.00 84 THR A CA 1
ATOM 684 C C . THR A 1 84 ? -1.204 -11.172 -2.770 1.00 83.00 84 THR A C 1
ATOM 686 O O . THR A 1 84 ? -1.744 -11.630 -1.783 1.00 83.00 84 THR A O 1
ATOM 689 N N . ALA A 1 85 ? -0.430 -11.951 -3.525 1.00 83.50 85 ALA A N 1
ATOM 690 C CA . ALA A 1 85 ? -0.234 -13.368 -3.211 1.00 83.50 85 ALA A CA 1
ATOM 691 C C . ALA A 1 85 ? 0.363 -13.572 -1.804 1.00 83.50 85 ALA A C 1
ATOM 693 O O . ALA A 1 85 ? -0.115 -14.418 -1.049 1.00 83.50 85 ALA A O 1
ATOM 694 N N . VAL A 1 86 ? 1.343 -12.745 -1.417 1.00 80.12 86 VAL A N 1
ATOM 695 C CA . VAL A 1 86 ? 1.939 -12.747 -0.070 1.00 80.12 86 VAL A CA 1
ATOM 696 C C . VAL A 1 86 ? 0.901 -12.431 1.009 1.00 80.12 86 VAL A C 1
ATOM 698 O O . VAL A 1 86 ? 0.925 -13.058 2.069 1.00 80.12 86 VAL A O 1
ATOM 701 N N . SER A 1 87 ? -0.050 -11.529 0.743 1.00 78.88 87 SER A N 1
ATOM 702 C CA . SER A 1 87 ? -1.103 -11.204 1.710 1.00 78.88 87 SER A CA 1
ATOM 703 C C . SER A 1 87 ? -2.054 -12.375 1.996 1.00 78.88 87 SER A C 1
ATOM 705 O O . SER A 1 87 ? -2.653 -12.424 3.069 1.00 78.88 87 SER A O 1
ATOM 707 N N . TYR A 1 88 ? -2.139 -13.358 1.092 1.00 73.81 88 TYR A N 1
ATOM 708 C CA . TYR A 1 88 ? -2.975 -14.556 1.234 1.00 73.81 88 TYR A CA 1
ATOM 709 C C . TYR A 1 88 ? -2.254 -15.765 1.860 1.00 73.81 88 TYR A C 1
ATOM 711 O O . TYR A 1 88 ? -2.911 -16.753 2.189 1.00 73.81 88 TYR A O 1
ATOM 719 N N . ILE A 1 89 ? -0.937 -15.719 2.085 1.00 74.19 89 ILE A N 1
ATOM 720 C CA . ILE A 1 89 ? -0.185 -16.821 2.724 1.00 74.19 89 ILE A CA 1
ATOM 721 C C . ILE A 1 89 ? -0.648 -17.129 4.169 1.00 74.19 89 ILE A C 1
ATOM 723 O O . ILE A 1 89 ? -0.770 -18.308 4.501 1.00 74.19 89 ILE A O 1
ATOM 727 N N . PRO A 1 90 ? -0.975 -16.151 5.041 1.00 68.62 90 PRO A N 1
ATOM 728 C CA . PRO A 1 90 ? -1.371 -16.435 6.426 1.00 68.62 90 PRO A CA 1
ATOM 729 C C . PRO A 1 90 ? -2.789 -17.028 6.594 1.00 68.62 90 PRO A C 1
ATOM 731 O O . PRO A 1 90 ? -3.260 -17.183 7.720 1.00 68.62 90 PRO A O 1
ATOM 734 N N . THR A 1 91 ? -3.490 -17.374 5.509 1.00 54.09 91 THR A N 1
ATOM 735 C CA . THR A 1 91 ? -4.927 -17.730 5.498 1.00 54.09 91 THR A CA 1
ATOM 736 C C . THR A 1 91 ? -5.319 -18.986 6.287 1.00 54.09 91 THR A C 1
ATOM 738 O O . THR A 1 91 ? -6.509 -19.193 6.518 1.00 54.09 91 THR A O 1
ATOM 741 N N . GLY A 1 92 ? -4.363 -19.794 6.754 1.00 53.25 92 GLY A N 1
ATOM 742 C CA . GLY A 1 92 ? -4.637 -20.993 7.557 1.00 53.25 92 GLY A CA 1
ATOM 743 C C . GLY A 1 92 ? -5.052 -20.739 9.015 1.00 53.25 92 GLY A C 1
ATOM 744 O O . GLY A 1 92 ? -5.732 -21.582 9.590 1.00 53.25 92 GLY A O 1
ATOM 745 N N . ASN A 1 93 ? -4.696 -19.588 9.607 1.00 53.44 93 ASN A N 1
ATOM 746 C CA . ASN A 1 93 ? -4.828 -19.336 11.058 1.00 53.44 93 ASN A CA 1
ATOM 747 C C . ASN A 1 93 ? -5.684 -18.110 11.425 1.00 53.44 93 ASN A C 1
ATOM 749 O O . ASN A 1 93 ? -5.671 -17.667 12.573 1.00 53.44 93 ASN A O 1
ATOM 753 N N . VAL A 1 94 ? -6.428 -17.546 10.470 1.00 55.09 94 VAL A N 1
ATOM 754 C CA . VAL A 1 94 ? -7.217 -16.327 10.693 1.00 55.09 94 VAL A CA 1
ATOM 755 C C . VAL A 1 94 ? -8.707 -16.678 10.806 1.00 55.09 94 VAL A C 1
ATOM 757 O O . VAL A 1 94 ? -9.259 -17.276 9.876 1.00 55.09 94 VAL A O 1
ATOM 760 N N . PRO A 1 95 ? -9.395 -16.334 11.914 1.00 52.22 95 PRO A N 1
ATOM 761 C CA . PRO A 1 95 ? -10.832 -16.561 12.038 1.00 52.22 95 PRO A CA 1
ATOM 762 C C . PRO A 1 95 ? -11.587 -15.841 10.909 1.00 52.22 95 PRO A C 1
ATOM 764 O O . PRO A 1 95 ? -11.278 -14.705 10.557 1.00 52.22 95 PRO A O 1
ATOM 767 N N . LYS A 1 96 ? -12.584 -16.519 10.323 1.00 52.72 96 LYS A N 1
ATOM 768 C CA . LYS A 1 96 ? -13.288 -16.166 9.067 1.00 52.72 96 LYS A CA 1
ATOM 769 C C . LYS A 1 96 ? -14.055 -14.818 9.064 1.00 52.72 96 LYS A C 1
ATOM 771 O O . LYS A 1 96 ? -14.795 -14.576 8.115 1.00 52.72 96 LYS A O 1
ATOM 776 N N . GLY A 1 97 ? -13.898 -13.974 10.086 1.00 51.94 97 GLY A N 1
ATOM 777 C CA . GLY A 1 97 ? -14.668 -12.744 10.313 1.00 51.94 97 GLY A CA 1
ATOM 778 C C . GLY A 1 97 ? -14.154 -11.480 9.619 1.00 51.94 97 GLY A C 1
ATOM 779 O O . GLY A 1 97 ? -14.958 -10.587 9.388 1.00 51.94 97 GLY A O 1
ATOM 780 N N . ILE A 1 98 ? -12.878 -11.432 9.215 1.00 51.44 98 ILE A N 1
ATOM 781 C CA . ILE A 1 98 ? -12.273 -10.184 8.719 1.00 51.44 98 ILE A CA 1
ATOM 782 C C . ILE A 1 98 ? -12.940 -9.735 7.408 1.00 51.44 98 ILE A C 1
ATOM 784 O O . ILE A 1 98 ? -12.909 -10.501 6.433 1.00 51.44 98 ILE A O 1
ATOM 788 N N . PRO A 1 99 ? -13.512 -8.515 7.331 1.00 48.88 99 PRO A N 1
ATOM 789 C CA . PRO A 1 99 ? -14.103 -8.000 6.108 1.00 48.88 99 PRO A CA 1
ATOM 790 C C . PRO A 1 99 ? -13.002 -7.770 5.067 1.00 48.88 99 PRO A C 1
ATOM 792 O O . PRO A 1 99 ? -12.279 -6.783 5.067 1.00 48.88 99 PRO A O 1
ATOM 795 N N . ARG A 1 100 ? -12.881 -8.712 4.126 1.00 58.62 100 ARG A N 1
ATOM 796 C CA . ARG A 1 100 ? -11.872 -8.733 3.044 1.00 58.62 100 ARG A CA 1
ATOM 797 C C . ARG A 1 100 ? -12.118 -7.697 1.940 1.00 58.62 100 ARG A C 1
ATOM 799 O O . ARG A 1 100 ? -11.679 -7.887 0.808 1.00 58.62 100 ARG A O 1
ATOM 806 N N . ARG A 1 101 ? -12.903 -6.654 2.204 1.00 55.06 101 ARG A N 1
ATOM 807 C CA . ARG A 1 101 ? -13.382 -5.716 1.187 1.00 55.06 101 ARG A CA 1
ATOM 808 C C . ARG A 1 101 ? -13.210 -4.287 1.673 1.00 55.06 101 ARG A C 1
ATOM 810 O O . ARG A 1 101 ? -13.698 -3.938 2.741 1.00 55.06 101 ARG A O 1
ATOM 817 N N . LEU A 1 102 ? -12.637 -3.442 0.813 1.00 47.00 102 LEU A N 1
ATOM 818 C CA . LEU A 1 102 ? -12.993 -2.028 0.795 1.00 47.00 102 LEU A CA 1
ATOM 819 C C . LEU A 1 102 ? -14.522 -1.972 0.707 1.00 47.00 102 LEU A C 1
ATOM 821 O O . LEU A 1 102 ? -15.102 -2.398 -0.296 1.00 47.00 102 LEU A O 1
ATOM 825 N N . PHE A 1 103 ? -15.180 -1.509 1.765 1.00 46.47 103 PHE A N 1
ATOM 826 C CA . PHE A 1 103 ? -16.613 -1.265 1.735 1.00 46.47 103 PHE A CA 1
ATOM 827 C C . PHE A 1 103 ? -16.844 -0.041 0.844 1.00 46.47 103 PHE A C 1
ATOM 829 O O . PHE A 1 103 ? -16.864 1.092 1.312 1.00 46.47 103 PHE A O 1
ATOM 836 N N . SER A 1 104 ? -16.936 -0.261 -0.469 1.00 49.94 104 SER A N 1
ATOM 837 C CA . SER A 1 104 ? -17.463 0.735 -1.394 1.00 49.94 104 SER A CA 1
ATOM 838 C C . SER A 1 104 ? -18.949 0.880 -1.062 1.00 49.94 104 SER A C 1
ATOM 840 O O . SER A 1 104 ? -19.689 -0.101 -1.203 1.00 49.94 104 SER A O 1
ATOM 842 N N . PRO A 1 105 ? -19.396 2.043 -0.552 1.00 57.06 105 PRO A N 1
ATOM 843 C CA . PRO A 1 105 ? -20.812 2.283 -0.339 1.00 57.06 105 PRO A CA 1
ATOM 844 C C . PRO A 1 105 ? -21.515 2.067 -1.670 1.00 57.06 105 PRO A C 1
ATOM 846 O O . PRO A 1 105 ? -21.052 2.561 -2.700 1.00 57.06 105 PRO A O 1
ATOM 849 N N . ASN A 1 106 ? -22.606 1.305 -1.665 1.00 59.00 106 ASN A N 1
ATOM 850 C CA . ASN A 1 106 ? -23.344 1.126 -2.899 1.00 59.00 106 ASN A CA 1
ATOM 851 C C . ASN A 1 106 ? -23.834 2.522 -3.369 1.00 59.00 106 ASN A C 1
ATOM 853 O O . ASN A 1 106 ? -24.336 3.304 -2.550 1.00 59.00 106 ASN A O 1
ATOM 857 N N . PRO A 1 107 ? -23.648 2.867 -4.654 1.00 60.84 107 PRO A N 1
ATOM 858 C CA . PRO A 1 107 ? -23.968 4.204 -5.155 1.00 60.84 107 PRO A CA 1
ATOM 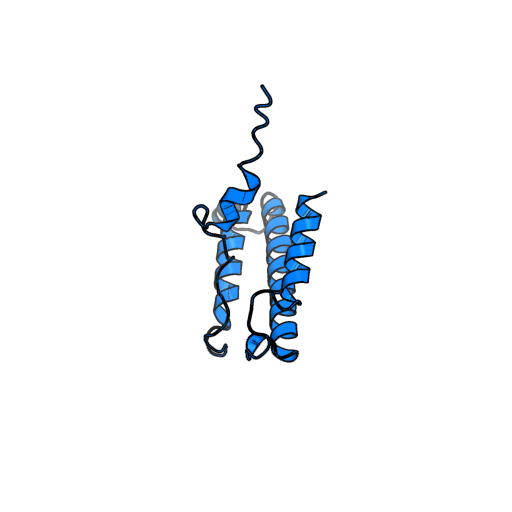859 C C . PRO A 1 107 ? -25.477 4.496 -5.194 1.00 60.84 107 PRO A C 1
ATOM 861 O O . PRO A 1 107 ? -25.864 5.627 -5.450 1.00 60.84 107 PRO A O 1
ATOM 864 N N . TRP A 1 108 ? -26.319 3.500 -4.909 1.00 61.69 108 TRP A N 1
ATOM 865 C CA . TRP A 1 108 ? -27.782 3.577 -4.952 1.00 61.69 108 TRP A CA 1
ATOM 866 C C . TRP A 1 108 ? -28.421 3.534 -3.554 1.00 61.69 108 TRP A C 1
ATOM 868 O O . TRP A 1 108 ? -29.617 3.281 -3.416 1.00 61.69 108 TRP A O 1
ATOM 878 N N . SER A 1 109 ? -27.629 3.732 -2.497 1.00 62.38 109 SER A N 1
ATOM 879 C CA . SER A 1 109 ? -28.111 3.663 -1.118 1.00 62.38 109 SER A CA 1
ATOM 880 C C . SER A 1 109 ? -28.775 4.987 -0.757 1.00 62.38 109 SER A C 1
ATOM 882 O O . SER A 1 109 ? -28.303 6.029 -1.206 1.00 62.38 109 SER A O 1
ATOM 884 N N . PRO A 1 110 ? -29.835 4.991 0.070 1.00 62.69 110 PRO A N 1
ATOM 885 C CA . PRO A 1 110 ? -30.569 6.216 0.392 1.00 62.69 110 PRO A CA 1
ATOM 886 C C . PRO A 1 110 ? -29.667 7.366 0.880 1.00 62.69 110 PRO A C 1
ATOM 888 O O . PRO A 1 110 ? -29.855 8.497 0.457 1.00 62.69 110 PRO A O 1
ATOM 891 N N . GLY A 1 111 ? -28.615 7.064 1.657 1.00 61.69 111 GLY A N 1
ATOM 892 C CA . GLY A 1 111 ? -27.641 8.059 2.140 1.00 61.69 111 GLY A CA 1
ATOM 893 C C . GLY A 1 111 ? -26.588 8.528 1.120 1.00 61.69 111 GLY A C 1
ATOM 894 O O . GLY A 1 111 ? -25.763 9.380 1.441 1.00 61.69 111 GLY A O 1
ATOM 895 N N . ALA A 1 112 ? -26.562 7.974 -0.097 1.00 55.66 112 ALA A N 1
ATOM 896 C CA . ALA A 1 112 ? -25.713 8.456 -1.190 1.00 55.66 112 ALA A CA 1
ATOM 897 C C . ALA A 1 112 ? -26.352 9.641 -1.938 1.00 55.66 112 ALA A C 1
ATOM 899 O O . ALA A 1 112 ? -25.625 10.454 -2.509 1.00 55.66 112 ALA A O 1
ATOM 900 N N . TYR A 1 113 ? -27.685 9.769 -1.896 1.00 57.03 113 TYR A N 1
ATOM 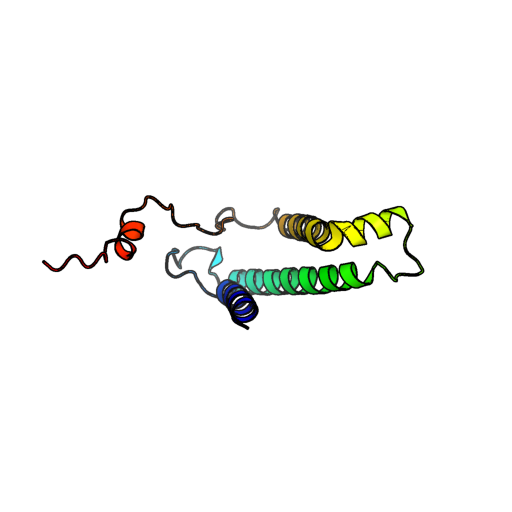901 C CA . TYR A 1 113 ? -28.439 10.844 -2.554 1.00 57.03 113 TYR A CA 1
ATOM 902 C C . TYR A 1 113 ? -28.387 12.184 -1.812 1.00 57.03 113 TYR A C 1
ATOM 904 O O . TYR A 1 113 ? -28.558 13.224 -2.447 1.00 57.03 113 TYR A O 1
ATOM 912 N N . ASP A 1 114 ? -28.079 12.177 -0.512 1.00 61.81 114 ASP A N 1
ATOM 913 C CA . ASP A 1 114 ? -28.063 13.383 0.330 1.00 61.81 114 ASP A CA 1
ATOM 914 C C . ASP A 1 114 ? -27.064 14.458 -0.147 1.00 61.81 114 ASP A C 1
ATOM 916 O O . ASP A 1 114 ? -27.228 15.635 0.161 1.00 61.81 114 ASP A O 1
ATOM 920 N N . ASN A 1 115 ? -26.044 14.084 -0.933 1.00 58.41 115 ASN A N 1
ATOM 921 C CA . ASN A 1 115 ? -25.043 15.023 -1.460 1.00 58.41 115 ASN A CA 1
ATOM 922 C C . ASN A 1 115 ? -25.391 15.610 -2.843 1.00 58.41 115 ASN A C 1
ATOM 924 O O . ASN A 1 115 ? -24.699 16.520 -3.294 1.00 58.41 115 ASN A O 1
ATOM 928 N N . TRP A 1 116 ? -26.413 15.090 -3.536 1.00 56.06 116 TRP A N 1
ATOM 929 C CA . TRP A 1 116 ? -26.728 15.453 -4.930 1.00 56.06 116 TRP A CA 1
ATOM 930 C C . TRP A 1 116 ? -27.971 16.340 -5.079 1.00 56.06 116 TRP A C 1
ATOM 932 O O . TRP A 1 116 ? -28.261 16.803 -6.180 1.00 56.06 116 TRP A O 1
ATOM 942 N N . THR A 1 117 ? -28.713 16.596 -4.000 1.00 54.84 117 THR A N 1
ATOM 943 C CA . THR A 1 117 ? -29.956 17.388 -4.031 1.00 54.84 117 THR A CA 1
ATOM 944 C C . THR A 1 117 ? -29.749 18.895 -3.856 1.00 54.84 117 THR A C 1
ATOM 946 O O . THR A 1 117 ? -30.714 19.650 -3.937 1.00 54.84 117 THR A O 1
ATOM 949 N N . THR A 1 118 ? -28.514 19.382 -3.709 1.00 52.69 118 THR A N 1
ATOM 950 C CA . THR A 1 118 ? -28.200 20.821 -3.708 1.00 52.69 118 THR A CA 1
ATOM 951 C C . THR A 1 118 ? -28.048 21.378 -5.129 1.00 52.69 118 THR A C 1
ATOM 953 O O . THR A 1 118 ? -27.020 21.941 -5.494 1.00 52.69 118 THR A O 1
ATOM 956 N N . PHE A 1 119 ? -29.096 21.265 -5.947 1.00 49.84 119 PHE A N 1
ATOM 957 C CA . PHE A 1 119 ? -29.285 22.182 -7.075 1.00 49.84 119 PHE A CA 1
ATOM 958 C C . PHE A 1 119 ? -30.039 23.414 -6.555 1.00 49.84 119 PHE A C 1
ATOM 960 O O . PHE A 1 119 ? -31.206 23.280 -6.185 1.00 49.84 119 PHE A O 1
ATOM 967 N N . PRO A 1 120 ? -29.433 24.615 -6.497 1.00 48.16 120 PRO A N 1
ATOM 968 C CA . PRO A 1 120 ? -30.177 25.813 -6.150 1.00 48.16 120 PRO A CA 1
ATOM 969 C C . PRO A 1 120 ? -30.968 26.255 -7.384 1.00 48.16 120 PRO A C 1
ATOM 971 O O . PRO A 1 120 ? -30.440 26.932 -8.260 1.00 48.16 120 PRO A O 1
ATOM 974 N N . PHE A 1 121 ? -32.241 25.877 -7.461 1.00 50.97 121 PHE A N 1
ATOM 975 C CA . PHE A 1 121 ? -33.222 26.657 -8.212 1.00 50.97 121 PHE A CA 1
ATOM 976 C C . PHE A 1 121 ? -34.028 27.470 -7.201 1.00 50.97 121 PHE A C 1
ATOM 978 O O . PHE A 1 121 ? -35.044 27.018 -6.683 1.00 50.97 121 PHE A O 1
ATOM 985 N N . SER A 1 122 ? -33.527 28.662 -6.882 1.00 47.41 122 SER A N 1
ATOM 986 C CA . SER A 1 122 ? -34.347 29.740 -6.336 1.00 47.41 122 SER A CA 1
ATOM 987 C C . SER A 1 122 ? -34.940 30.512 -7.516 1.00 47.41 122 SER A C 1
ATOM 989 O O . SER A 1 122 ? -34.209 31.218 -8.215 1.00 47.41 122 SER A O 1
ATOM 991 N N . THR A 1 123 ? -36.232 30.312 -7.765 1.00 46.78 123 THR A N 1
ATOM 992 C CA . THR A 1 123 ? -37.108 31.270 -8.464 1.00 46.78 123 THR A CA 1
ATOM 993 C C . THR A 1 123 ? -37.347 32.503 -7.612 1.00 46.78 123 THR A C 1
ATOM 995 O O . THR A 1 123 ? -37.458 32.31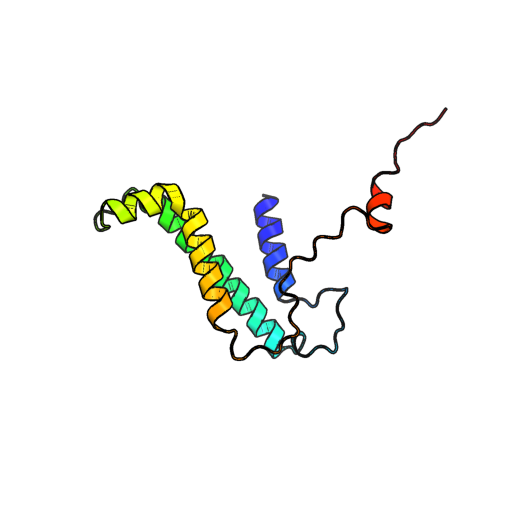8 -6.378 1.00 46.78 123 THR A O 1
#

Sequence (123 aa):
MLFMQQAIKGLVDEFRIPQRENPKLIEFIPSWRFANGMFALVLSFGLLLTGLRSRKARSWRYGSGWLRSLIADYGVPLMVVVWTAVSYIPTGNVPKGIPRRLFSPNPWSPGAYDNWTTFPFST

Secondary structure (DSSP, 8-state):
-HHHHHHHHHHHHTTSPPTTS-TTSGGGSHHHHHHHHHHHHHHHHHHHHHHHHHHHGGG-TTS-HHHHHHHHHHHHHHHHHHHHHHHTGGGGSS-TTS--S-----TTSGGGGGGT-------

InterPro domains:
  IPR003020 Bicarbonate transporter, eukaryotic [PTHR11453] (1-121)

Radius of gyration: 20.36 Å; chains: 1; bounding box: 61×52×41 Å